Protein AF-A0A1N7PZ79-F1 (afdb_monomer)

Structure (mmCIF, N/CA/C/O backbone):
data_AF-A0A1N7PZ79-F1
#
_entry.id   AF-A0A1N7PZ79-F1
#
loop_
_atom_site.group_PDB
_atom_site.id
_atom_site.type_symbol
_atom_site.label_atom_id
_atom_site.label_alt_id
_atom_site.label_comp_id
_atom_site.label_asym_id
_atom_site.label_entity_id
_atom_site.label_seq_id
_atom_site.pdbx_PDB_ins_code
_atom_site.Cartn_x
_atom_site.Cartn_y
_atom_site.Cartn_z
_atom_site.occupancy
_atom_site.B_iso_or_equiv
_atom_site.auth_seq_id
_atom_site.auth_comp_id
_atom_site.auth_asym_id
_atom_site.auth_atom_id
_atom_site.pdbx_PDB_model_num
ATOM 1 N N . MET A 1 1 ? 10.243 3.389 5.695 1.00 93.44 1 MET A N 1
ATOM 2 C CA . MET A 1 1 ? 11.192 2.346 6.163 1.00 93.44 1 MET A CA 1
ATOM 3 C C . MET A 1 1 ? 10.674 0.952 5.839 1.00 93.44 1 MET A C 1
ATOM 5 O O . MET A 1 1 ? 9.464 0.755 5.851 1.00 93.44 1 MET A O 1
ATOM 9 N N . LYS A 1 2 ? 11.566 -0.010 5.572 1.00 96.00 2 LYS A N 1
ATOM 10 C CA . LYS A 1 2 ? 11.200 -1.420 5.352 1.00 96.00 2 LYS A CA 1
ATOM 11 C C . LYS A 1 2 ? 10.797 -2.101 6.665 1.00 96.00 2 LYS A C 1
ATOM 13 O O . LYS A 1 2 ? 11.428 -1.858 7.691 1.00 96.00 2 LYS A O 1
ATOM 18 N N . VAL A 1 3 ? 9.785 -2.964 6.619 1.00 96.62 3 VAL A N 1
ATOM 19 C CA . VAL A 1 3 ? 9.240 -3.686 7.780 1.00 96.62 3 VAL A CA 1
ATOM 20 C C . VAL A 1 3 ? 8.841 -5.117 7.437 1.00 96.62 3 VAL A C 1
ATOM 22 O O . VAL A 1 3 ? 8.565 -5.437 6.281 1.00 96.62 3 VAL A O 1
ATOM 25 N N . ASP A 1 4 ? 8.787 -5.968 8.461 1.00 95.69 4 ASP A N 1
ATOM 26 C CA . ASP A 1 4 ? 8.168 -7.291 8.374 1.00 95.69 4 ASP A CA 1
ATOM 27 C C . ASP A 1 4 ? 6.705 -7.201 8.828 1.00 95.69 4 ASP A C 1
ATOM 29 O O . ASP A 1 4 ? 6.368 -7.394 9.994 1.00 95.69 4 ASP A O 1
ATOM 33 N N . LEU A 1 5 ? 5.841 -6.790 7.900 1.00 94.75 5 LEU A N 1
ATOM 34 C CA . LEU A 1 5 ? 4.406 -6.615 8.115 1.00 94.75 5 LEU A CA 1
ATOM 35 C C . LEU A 1 5 ? 3.659 -7.079 6.867 1.00 94.75 5 LEU A C 1
ATOM 37 O O . LEU A 1 5 ? 4.122 -6.849 5.754 1.00 94.75 5 LEU A O 1
ATOM 41 N N . ARG A 1 6 ? 2.492 -7.701 7.029 1.00 96.75 6 ARG A N 1
ATOM 42 C CA . ARG A 1 6 ? 1.626 -8.108 5.914 1.00 96.75 6 ARG A CA 1
ATOM 43 C C . ARG A 1 6 ? 0.274 -7.436 6.023 1.00 96.75 6 ARG A C 1
ATOM 45 O O . ARG A 1 6 ? -0.189 -7.171 7.136 1.00 96.75 6 ARG A O 1
ATOM 52 N N . ILE A 1 7 ? -0.369 -7.204 4.884 1.00 95.56 7 ILE A N 1
ATOM 53 C CA . ILE A 1 7 ? -1.730 -6.679 4.876 1.00 95.56 7 ILE A CA 1
ATOM 54 C C . ILE A 1 7 ? -2.658 -7.630 5.661 1.00 95.56 7 ILE A C 1
ATOM 56 O O . ILE A 1 7 ? -2.675 -8.841 5.403 1.00 95.56 7 ILE A O 1
ATOM 60 N N . PRO A 1 8 ? -3.430 -7.137 6.646 1.00 95.12 8 PRO A N 1
ATOM 61 C CA . PRO A 1 8 ? -4.314 -8.006 7.412 1.00 95.12 8 PRO A CA 1
ATOM 62 C C . PRO A 1 8 ? -5.458 -8.556 6.550 1.00 95.12 8 PRO A C 1
ATOM 64 O O . PRO A 1 8 ? -6.081 -7.824 5.787 1.00 95.12 8 PRO A O 1
ATOM 67 N N . LYS A 1 9 ? -5.832 -9.828 6.752 1.00 95.00 9 LYS A N 1
ATOM 68 C CA . LYS A 1 9 ? -6.882 -10.524 5.969 1.00 95.00 9 LYS A CA 1
ATOM 69 C C . LYS A 1 9 ? -8.264 -9.852 5.979 1.00 95.00 9 LYS A C 1
ATOM 71 O O . LYS A 1 9 ? -9.097 -10.182 5.146 1.00 95.00 9 LYS A O 1
ATOM 76 N N . LYS A 1 10 ? -8.527 -8.964 6.945 1.00 94.88 10 LYS A N 1
ATOM 77 C CA . LYS A 1 10 ? -9.789 -8.215 7.066 1.00 94.88 10 LYS A CA 1
ATOM 78 C C . LYS A 1 10 ? -9.915 -7.065 6.061 1.00 94.88 10 LYS A C 1
ATOM 80 O O . LYS A 1 10 ? -11.010 -6.531 5.913 1.00 94.88 10 LYS A O 1
ATOM 85 N N . PHE A 1 11 ? -8.811 -6.641 5.445 1.00 96.44 11 PHE A N 1
ATOM 86 C CA . PHE A 1 11 ? -8.809 -5.520 4.514 1.00 96.44 11 PHE A CA 1
ATOM 87 C C . PHE A 1 11 ? -9.413 -5.927 3.173 1.00 96.44 11 PHE A C 1
ATOM 89 O O . PHE A 1 11 ? -9.165 -7.020 2.667 1.00 96.44 11 PHE A O 1
ATOM 96 N N . VAL A 1 12 ? -10.199 -5.021 2.599 1.00 97.00 12 VAL A N 1
ATOM 97 C CA . VAL A 1 12 ? -10.844 -5.187 1.295 1.00 97.00 12 VAL A CA 1
ATOM 98 C C . VAL A 1 12 ? -10.267 -4.162 0.324 1.00 97.00 12 VAL A C 1
ATOM 100 O O . VAL A 1 12 ? -10.031 -3.017 0.703 1.00 97.00 12 VAL A O 1
ATOM 103 N N . ILE A 1 13 ? -10.053 -4.551 -0.933 1.00 96.69 13 ILE A N 1
ATOM 104 C CA . ILE A 1 13 ? -9.592 -3.617 -1.965 1.00 96.69 13 ILE A CA 1
ATOM 105 C C . ILE A 1 13 ? -10.679 -2.568 -2.219 1.00 96.69 13 ILE A C 1
ATOM 107 O O . ILE A 1 13 ? -11.851 -2.891 -2.425 1.00 96.69 13 ILE A O 1
ATOM 111 N N . TYR A 1 14 ? -10.284 -1.302 -2.195 1.00 96.38 14 TYR A N 1
ATOM 112 C CA . TYR A 1 14 ? -11.150 -0.171 -2.456 1.00 96.38 14 TYR A CA 1
ATOM 113 C C . TYR A 1 14 ? -11.566 -0.163 -3.936 1.00 96.38 14 TYR A C 1
ATOM 115 O O . TYR A 1 14 ? -10.711 -0.129 -4.818 1.00 96.38 14 TYR A O 1
ATOM 123 N N . PRO A 1 15 ? -12.873 -0.173 -4.247 1.00 92.69 15 PRO A N 1
ATOM 124 C CA . PRO A 1 15 ? -13.337 -0.446 -5.606 1.00 92.69 15 PRO A CA 1
ATOM 125 C C . PRO A 1 15 ? -13.240 0.750 -6.560 1.00 92.69 15 PRO A C 1
ATOM 127 O O . PRO A 1 15 ? -13.502 0.584 -7.748 1.00 92.69 15 PRO A O 1
ATOM 130 N N . LYS A 1 16 ? -12.945 1.962 -6.066 1.00 90.38 16 LYS A N 1
ATOM 131 C CA . LYS A 1 16 ? -13.010 3.193 -6.877 1.00 90.38 16 LYS A CA 1
ATOM 132 C C . LYS A 1 16 ? -11.658 3.696 -7.384 1.00 90.38 16 LYS A C 1
ATOM 134 O O . LYS A 1 16 ? -11.624 4.791 -7.932 1.00 90.38 16 LYS A O 1
ATOM 139 N N . GLY A 1 17 ? -10.579 2.932 -7.214 1.00 89.75 17 GLY A N 1
ATOM 140 C CA . GLY A 1 17 ? -9.297 3.258 -7.838 1.00 89.75 17 GLY A CA 1
ATOM 141 C C . GLY A 1 17 ? -8.067 2.898 -7.015 1.00 89.75 17 GLY A C 1
ATOM 142 O O . GLY A 1 17 ? -8.155 2.394 -5.893 1.00 89.75 17 GLY A O 1
ATOM 143 N N . ALA A 1 18 ? -6.919 3.187 -7.620 1.00 94.06 18 ALA A N 1
ATOM 144 C CA . ALA A 1 18 ? -5.598 3.092 -7.023 1.00 94.06 18 ALA A CA 1
ATOM 145 C C . ALA A 1 18 ? -5.270 4.375 -6.248 1.00 94.06 18 ALA A C 1
ATOM 147 O O . ALA A 1 18 ? -5.746 5.453 -6.587 1.00 94.06 18 ALA A O 1
ATOM 148 N N . VAL A 1 19 ? -4.435 4.264 -5.217 1.00 95.62 19 VAL A N 1
ATOM 149 C CA . VAL A 1 19 ? -3.873 5.437 -4.538 1.00 95.62 19 VAL A CA 1
ATOM 150 C C . VAL A 1 19 ? -2.718 6.048 -5.330 1.00 95.62 19 VAL A C 1
ATOM 152 O O . VAL A 1 19 ? -2.392 7.216 -5.146 1.00 95.62 19 VAL A O 1
ATOM 155 N N . PHE A 1 20 ? -2.084 5.256 -6.195 1.00 94.81 20 PHE A N 1
ATOM 156 C CA . PHE A 1 20 ? -1.007 5.706 -7.063 1.00 94.81 20 PHE A CA 1
ATOM 157 C C . PHE A 1 20 ? -0.868 4.788 -8.284 1.00 94.81 20 PHE A C 1
ATOM 159 O O . PHE A 1 20 ? -0.962 3.560 -8.166 1.00 94.81 20 PHE A O 1
ATOM 166 N N . SER A 1 21 ? -0.565 5.379 -9.439 1.00 90.75 21 SER A N 1
ATOM 167 C CA . SER A 1 21 ? -0.135 4.660 -10.637 1.00 90.75 21 SER A CA 1
ATOM 168 C C . SER A 1 21 ? 1.037 5.385 -11.313 1.00 90.75 21 SER A C 1
ATOM 170 O O . SER A 1 21 ? 1.081 6.615 -11.323 1.00 90.75 21 SER A O 1
ATOM 172 N N . ASN A 1 22 ? 1.963 4.651 -11.943 1.00 84.38 22 ASN A N 1
ATOM 173 C CA . ASN A 1 22 ? 3.032 5.265 -12.758 1.00 84.38 22 ASN A CA 1
ATOM 174 C C . ASN A 1 22 ? 2.513 5.999 -14.014 1.00 84.38 22 ASN A C 1
ATOM 176 O O . ASN A 1 22 ? 3.297 6.647 -14.709 1.00 84.38 22 ASN A O 1
ATOM 180 N N . PHE A 1 23 ? 1.223 5.880 -14.347 1.00 80.06 23 PHE A N 1
ATOM 181 C CA . PHE A 1 23 ? 0.617 6.655 -15.431 1.00 80.06 23 PH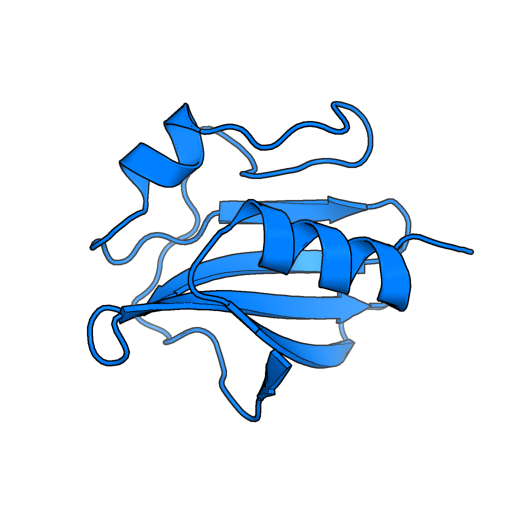E A CA 1
ATOM 182 C C . PHE A 1 23 ? 0.275 8.071 -14.968 1.00 80.06 23 PHE A C 1
ATOM 184 O O . PHE A 1 23 ? 0.575 9.028 -15.678 1.00 80.06 23 PHE A O 1
ATOM 191 N N . ASP A 1 24 ? -0.299 8.191 -13.771 1.00 80.50 24 ASP A N 1
ATOM 192 C CA . ASP A 1 24 ? -0.705 9.474 -13.194 1.00 80.50 24 ASP A CA 1
ATOM 193 C C . ASP A 1 24 ? 0.480 10.194 -12.532 1.00 80.50 24 ASP A C 1
ATOM 195 O O . ASP A 1 24 ? 0.551 11.419 -12.551 1.00 80.50 24 ASP A O 1
ATOM 199 N N . ASN A 1 25 ? 1.445 9.434 -11.991 1.00 84.38 25 ASN A N 1
ATOM 200 C CA . ASN A 1 25 ? 2.625 9.925 -11.264 1.00 84.38 25 ASN A CA 1
ATOM 201 C C . ASN A 1 25 ? 2.304 10.883 -10.103 1.00 84.38 25 ASN A C 1
ATOM 203 O O . ASN A 1 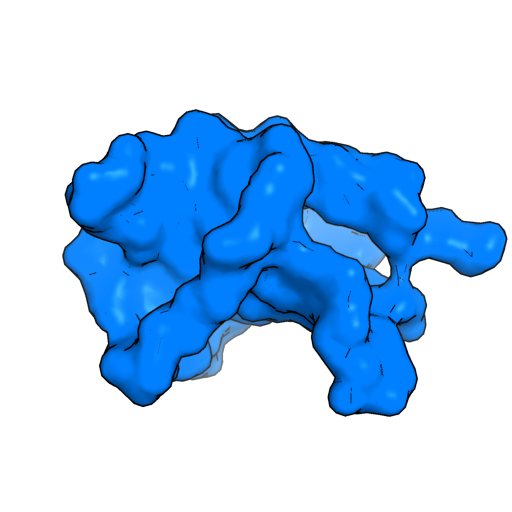25 ? 3.161 11.649 -9.663 1.00 84.38 25 ASN A O 1
ATOM 207 N N . GLU A 1 26 ? 1.091 10.796 -9.563 1.00 89.88 26 GLU A N 1
ATOM 208 C CA . GLU A 1 26 ? 0.618 11.579 -8.428 1.00 89.88 26 GLU A CA 1
ATOM 209 C C . GLU A 1 26 ? -0.170 10.681 -7.467 1.00 89.88 26 GLU A C 1
ATOM 211 O O . GLU A 1 26 ? -0.764 9.674 -7.864 1.00 89.88 26 GLU A O 1
ATOM 216 N N . VAL A 1 27 ? -0.139 11.024 -6.180 1.00 94.25 27 VAL A N 1
ATOM 217 C CA . VAL A 1 27 ? -0.928 10.346 -5.148 1.00 94.25 27 VAL A CA 1
ATOM 218 C C . VAL A 1 27 ? -2.375 10.834 -5.213 1.00 94.25 27 VAL A C 1
ATOM 220 O O . VAL A 1 27 ? -2.644 12.024 -5.058 1.00 94.25 27 VAL A O 1
ATOM 223 N N . ASP A 1 28 ? -3.329 9.913 -5.352 1.00 96.00 28 ASP A N 1
ATOM 224 C CA . ASP A 1 28 ? -4.750 10.241 -5.236 1.00 96.00 28 ASP A CA 1
ATOM 225 C C . ASP A 1 28 ? -5.142 10.387 -3.756 1.00 96.00 28 ASP A C 1
ATOM 227 O O . ASP A 1 28 ? -5.482 9.428 -3.048 1.00 96.00 28 ASP A O 1
ATOM 231 N N . HIS A 1 29 ? -5.120 11.633 -3.283 1.00 95.69 29 HIS A N 1
ATOM 232 C CA . HIS A 1 29 ? -5.513 11.978 -1.920 1.00 95.69 29 HIS A CA 1
ATOM 233 C C . HIS A 1 29 ? -6.992 11.711 -1.613 1.00 95.69 29 HIS A C 1
ATOM 235 O O . HIS A 1 29 ? -7.332 11.515 -0.444 1.00 95.69 29 HIS A O 1
ATOM 241 N N . ASN A 1 30 ? -7.876 11.649 -2.616 1.00 96.12 30 ASN A N 1
ATOM 242 C CA . ASN A 1 30 ? -9.265 11.261 -2.379 1.00 96.12 30 ASN A CA 1
ATOM 243 C C . ASN A 1 30 ? -9.331 9.782 -2.003 1.00 96.12 30 ASN A C 1
ATOM 245 O O . ASN A 1 30 ? -9.981 9.432 -1.018 1.00 96.12 30 ASN A O 1
ATOM 249 N N . VAL A 1 31 ? -8.640 8.912 -2.744 1.00 96.75 31 VAL A N 1
ATOM 250 C CA . VAL A 1 31 ? -8.553 7.482 -2.411 1.00 96.75 31 VAL A CA 1
ATOM 251 C C . VAL A 1 31 ? -7.915 7.295 -1.037 1.00 96.75 31 VAL A C 1
ATOM 253 O O . VAL A 1 31 ? -8.491 6.594 -0.203 1.00 96.75 31 VAL A O 1
ATOM 256 N N . ALA A 1 32 ? -6.798 7.977 -0.761 1.00 97.06 32 ALA A N 1
ATOM 257 C CA . ALA A 1 32 ? -6.135 7.935 0.543 1.00 97.06 32 ALA A CA 1
ATOM 258 C C . ALA A 1 32 ? -7.094 8.311 1.687 1.00 97.06 32 ALA A C 1
ATOM 260 O O . ALA A 1 32 ? -7.249 7.550 2.643 1.00 97.06 32 ALA A O 1
ATOM 261 N N . PHE A 1 33 ? -7.818 9.427 1.553 1.00 96.75 33 PHE A N 1
ATOM 262 C CA . PHE A 1 33 ? -8.827 9.858 2.522 1.00 96.75 33 PHE A CA 1
ATOM 263 C C . PHE A 1 33 ? -9.925 8.806 2.734 1.00 96.75 33 PHE A C 1
ATOM 265 O O . PHE A 1 33 ? -10.379 8.575 3.857 1.00 96.75 33 PHE A O 1
ATOM 272 N N . TRP A 1 34 ? -10.366 8.136 1.666 1.00 96.81 34 TRP A N 1
ATOM 273 C CA . TRP A 1 34 ? -11.420 7.131 1.767 1.00 96.81 34 TRP A CA 1
ATOM 274 C C . TRP A 1 34 ? -10.983 5.859 2.484 1.00 96.81 34 TRP A C 1
ATOM 276 O O . TRP A 1 34 ? -11.840 5.259 3.142 1.00 96.81 34 TRP A O 1
ATOM 286 N N . ILE A 1 35 ? -9.712 5.466 2.382 1.00 97.25 35 ILE A N 1
ATOM 287 C CA . ILE A 1 35 ? -9.197 4.233 2.992 1.00 97.25 35 ILE A CA 1
ATOM 288 C C . ILE A 1 35 ? -8.587 4.440 4.384 1.00 97.25 35 ILE A C 1
ATOM 290 O O . ILE A 1 35 ? -8.536 3.485 5.158 1.00 97.25 35 ILE A O 1
ATOM 294 N N . GLN A 1 36 ? -8.151 5.657 4.728 1.00 97.62 36 GLN A N 1
ATOM 295 C CA . GLN A 1 36 ? -7.521 5.936 6.019 1.00 97.62 36 GLN A CA 1
ATOM 296 C C . GLN A 1 36 ? -8.461 5.601 7.188 1.00 97.62 36 GLN A C 1
ATOM 298 O O . GLN A 1 36 ? -9.634 5.982 7.191 1.00 97.62 36 GLN A O 1
ATOM 303 N N . GLY A 1 37 ? -7.940 4.876 8.180 1.00 96.00 37 GLY A N 1
ATOM 304 C CA . GLY A 1 37 ? -8.689 4.468 9.373 1.00 96.00 37 GLY A CA 1
ATOM 305 C C . GLY A 1 37 ? -9.809 3.455 9.136 1.00 96.00 37 GLY A C 1
ATOM 306 O O . GLY A 1 37 ? -10.729 3.332 9.947 1.00 96.00 37 GLY A O 1
ATOM 307 N N . LYS A 1 38 ? -9.801 2.768 7.990 1.00 96.12 38 LYS A N 1
ATOM 308 C CA . LYS A 1 38 ? -10.818 1.779 7.621 1.00 96.12 38 LYS A CA 1
ATOM 309 C C . LYS A 1 38 ? -10.154 0.479 7.199 1.00 96.12 38 LYS A C 1
ATOM 311 O O . LYS A 1 38 ? -8.991 0.445 6.819 1.00 96.12 38 LYS A O 1
ATOM 316 N N . ASN A 1 39 ? -10.937 -0.598 7.168 1.00 96.62 39 ASN A N 1
ATOM 317 C CA . ASN A 1 39 ? -10.495 -1.896 6.645 1.00 96.62 39 ASN A CA 1
ATOM 318 C C . ASN A 1 39 ? -10.481 -1.917 5.101 1.00 96.62 39 ASN A C 1
ATOM 320 O O . ASN A 1 39 ?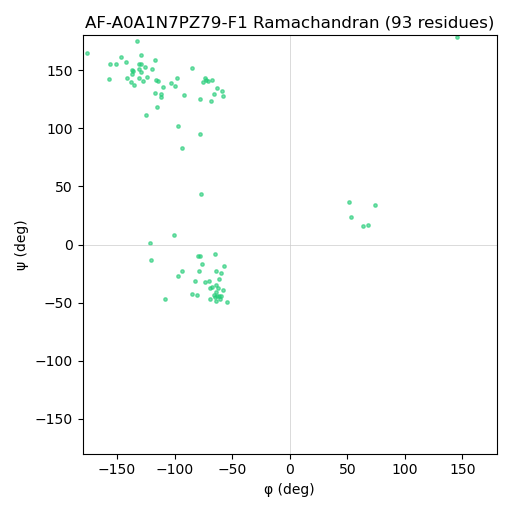 -10.947 -2.877 4.486 1.00 96.62 39 ASN A O 1
ATOM 324 N N . TYR A 1 40 ? -9.987 -0.847 4.477 1.00 97.88 40 TYR A N 1
ATOM 325 C CA . TYR A 1 40 ? -9.796 -0.750 3.037 1.00 97.88 40 TYR A CA 1
ATOM 326 C C . TYR A 1 40 ? -8.316 -0.608 2.706 1.00 97.88 40 TYR A C 1
ATOM 328 O O . TYR A 1 40 ? -7.574 0.083 3.402 1.00 97.88 40 TYR A O 1
ATOM 336 N N . CYS A 1 41 ? -7.897 -1.255 1.628 1.00 97.75 41 CYS A N 1
ATOM 337 C CA . CYS A 1 41 ? -6.616 -1.008 0.986 1.00 97.75 41 CYS A CA 1
ATOM 338 C C . CYS A 1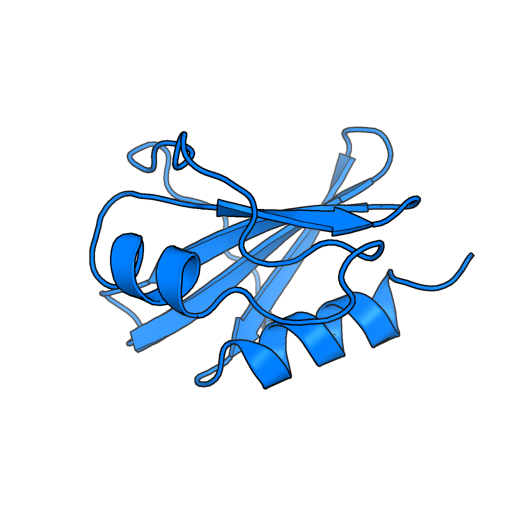 41 ? -6.837 -0.494 -0.434 1.00 97.75 41 CYS A C 1
ATOM 340 O O . CYS A 1 41 ? -7.898 -0.706 -1.014 1.00 97.75 41 CYS A O 1
ATOM 342 N N . ALA A 1 42 ? -5.848 0.176 -1.004 1.00 97.88 42 ALA A N 1
ATOM 343 C CA . ALA A 1 42 ? -5.878 0.615 -2.392 1.00 97.88 42 ALA A CA 1
ATOM 344 C C . ALA A 1 42 ? -4.602 0.193 -3.107 1.00 97.88 42 ALA A C 1
ATOM 346 O O . ALA A 1 42 ? -3.560 -0.021 -2.488 1.00 97.88 42 ALA A O 1
ATOM 347 N N . GLU A 1 43 ? -4.690 0.063 -4.421 1.00 96.44 43 GLU A N 1
ATOM 348 C CA . GLU A 1 43 ? -3.547 -0.336 -5.228 1.00 96.44 43 GLU A CA 1
ATOM 349 C C . GLU A 1 43 ? -2.527 0.804 -5.352 1.00 96.44 43 GLU A C 1
ATOM 351 O O . GLU A 1 43 ? -2.891 1.971 -5.475 1.00 96.44 43 GLU A O 1
ATOM 356 N N . CYS A 1 44 ? -1.245 0.458 -5.346 1.00 95.06 44 CYS A N 1
ATOM 357 C CA . CYS A 1 44 ? -0.134 1.297 -5.782 1.00 95.06 44 CYS A CA 1
ATOM 358 C C . CYS A 1 44 ? 0.610 0.495 -6.844 1.00 95.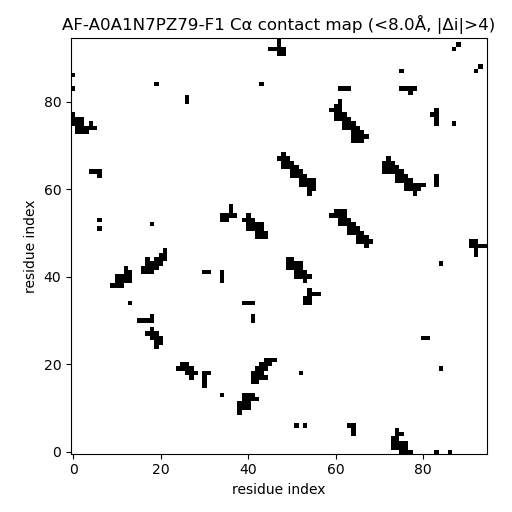06 44 CYS A C 1
ATOM 360 O O . CYS A 1 44 ? 1.161 -0.558 -6.529 1.00 95.06 44 CYS A O 1
ATOM 362 N N . THR A 1 45 ? 0.562 0.915 -8.107 1.00 91.44 45 THR A N 1
ATOM 363 C CA . THR A 1 45 ? 1.025 0.061 -9.212 1.00 91.44 45 THR A CA 1
ATOM 3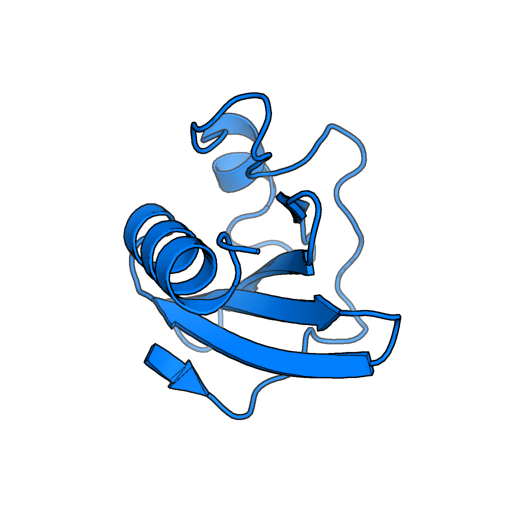64 C C . THR A 1 45 ? 1.970 0.769 -10.165 1.00 91.44 45 THR A C 1
ATOM 366 O O . THR A 1 45 ? 1.810 1.942 -10.500 1.00 91.44 45 THR A O 1
ATOM 369 N N . ALA A 1 46 ? 2.945 0.001 -10.636 1.00 88.31 46 ALA A N 1
ATOM 370 C CA . ALA A 1 46 ? 3.871 0.370 -11.692 1.00 88.31 46 ALA A CA 1
ATOM 371 C C . ALA A 1 46 ? 3.964 -0.770 -12.712 1.00 88.31 46 ALA A C 1
ATOM 373 O O . ALA A 1 46 ? 3.415 -1.853 -12.514 1.00 88.31 46 ALA A O 1
ATOM 374 N N . SER A 1 47 ? 4.704 -0.556 -13.799 1.00 84.88 47 SER A N 1
ATOM 375 C CA . SER A 1 47 ? 4.941 -1.591 -14.814 1.00 84.88 47 SER A CA 1
ATOM 376 C C . SER A 1 47 ? 5.639 -2.843 -14.265 1.00 84.88 47 SER A C 1
ATOM 378 O O . SER A 1 47 ? 5.493 -3.922 -14.833 1.00 84.88 47 SER A O 1
ATOM 380 N N . ASN A 1 48 ? 6.390 -2.716 -13.172 1.00 90.19 48 ASN A N 1
ATOM 381 C CA . ASN A 1 48 ? 7.278 -3.747 -12.640 1.00 90.19 48 ASN A CA 1
ATOM 382 C C . ASN A 1 48 ? 6.960 -4.171 -11.198 1.00 90.19 48 ASN A C 1
ATOM 384 O O . ASN A 1 48 ? 7.655 -5.033 -10.658 1.00 90.19 48 ASN A O 1
ATOM 388 N N . PHE A 1 49 ? 5.925 -3.611 -10.569 1.00 93.88 49 PHE A N 1
ATOM 389 C CA . PHE A 1 49 ? 5.447 -4.071 -9.269 1.00 93.88 49 PHE A CA 1
ATOM 390 C C . PHE A 1 49 ? 3.947 -3.827 -9.086 1.00 93.88 49 PHE A C 1
ATOM 392 O O . PHE A 1 49 ? 3.354 -2.914 -9.663 1.00 93.88 49 PHE A O 1
ATOM 399 N N . HIS A 1 50 ? 3.345 -4.635 -8.215 1.00 95.38 50 HIS A N 1
ATOM 400 C CA . HIS A 1 50 ? 2.005 -4.423 -7.679 1.00 95.38 50 HIS A CA 1
ATOM 401 C C . HIS A 1 50 ? 2.092 -4.219 -6.170 1.00 95.38 50 HIS A C 1
ATOM 403 O O . HIS A 1 50 ? 2.761 -4.982 -5.471 1.00 95.38 50 HIS A O 1
ATOM 409 N N . GLY A 1 51 ? 1.456 -3.163 -5.682 1.00 96.50 51 GLY A N 1
ATOM 410 C CA . GLY A 1 51 ? 1.447 -2.778 -4.283 1.00 96.50 51 GLY A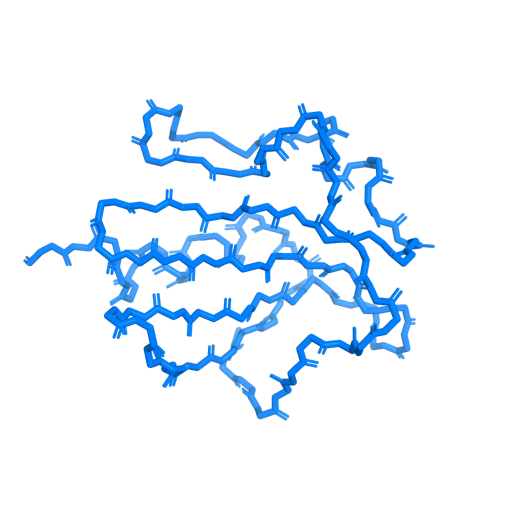 CA 1
ATOM 411 C C . GLY A 1 51 ? 0.030 -2.662 -3.741 1.00 96.50 51 GLY A C 1
ATOM 412 O O . GLY A 1 51 ? -0.872 -2.190 -4.430 1.00 96.50 51 GLY A O 1
ATOM 413 N N . LEU A 1 52 ? -0.159 -3.043 -2.480 1.00 97.62 52 LEU A N 1
ATOM 414 C CA . LEU A 1 52 ? -1.383 -2.765 -1.729 1.00 97.62 52 LEU A CA 1
ATOM 415 C C . LEU A 1 52 ? -1.054 -1.842 -0.567 1.00 97.62 52 LEU A C 1
ATOM 417 O O . LEU A 1 52 ? -0.281 -2.219 0.309 1.00 97.62 52 LEU A O 1
ATOM 421 N N . VAL A 1 53 ? -1.645 -0.651 -0.567 1.00 98.00 53 VAL A N 1
ATOM 422 C CA . VAL A 1 53 ? -1.475 0.386 0.452 1.00 98.00 53 VAL A CA 1
ATOM 423 C C . VAL A 1 53 ? -2.647 0.355 1.421 1.00 98.00 53 VAL A C 1
ATOM 425 O O . VAL A 1 53 ? -3.800 0.263 1.001 1.00 98.00 53 VAL A O 1
ATOM 428 N N . TRP A 1 54 ? -2.375 0.470 2.716 1.00 98.25 54 TRP A N 1
ATOM 429 C CA . TRP A 1 54 ? -3.397 0.616 3.748 1.00 98.25 54 TRP A CA 1
ATOM 430 C C . TRP A 1 54 ? -2.910 1.498 4.896 1.00 98.25 54 TRP A C 1
ATOM 432 O O . TRP A 1 54 ? -1.711 1.700 5.081 1.00 98.25 54 TRP A O 1
ATOM 442 N N . TRP A 1 55 ? -3.849 2.012 5.686 1.00 98.06 55 TRP A N 1
ATOM 443 C CA . TRP A 1 55 ? -3.537 2.677 6.947 1.00 98.06 55 TRP A CA 1
ATOM 444 C C . TRP A 1 55 ? -3.579 1.667 8.094 1.00 98.06 55 TRP A C 1
ATOM 446 O O . TRP A 1 55 ? -4.554 0.926 8.238 1.00 98.06 55 TRP A O 1
ATOM 456 N N . ASN A 1 56 ? -2.524 1.617 8.904 1.00 97.12 56 ASN A N 1
ATOM 457 C CA . ASN A 1 56 ? -2.477 0.778 10.094 1.00 97.12 56 AS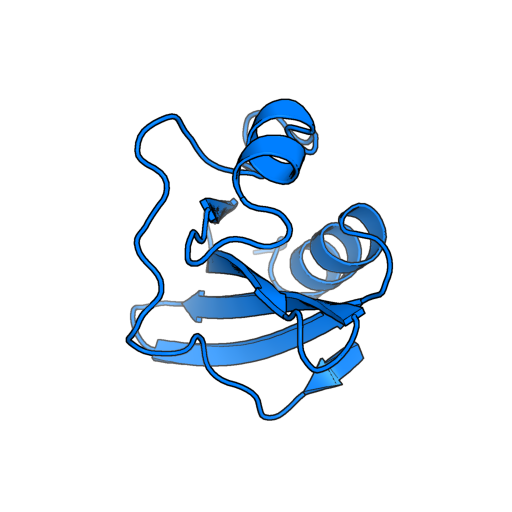N A CA 1
ATOM 458 C C . ASN A 1 56 ? -2.837 1.605 11.335 1.00 97.12 56 ASN A C 1
ATOM 460 O O . ASN A 1 56 ? -1.993 2.326 11.861 1.00 97.12 56 ASN A O 1
ATOM 464 N N . ASP A 1 57 ? -4.074 1.461 11.816 1.00 94.69 57 ASP A N 1
ATOM 465 C CA . ASP A 1 57 ? -4.589 2.186 12.988 1.00 94.69 57 ASP A CA 1
ATOM 466 C C . ASP A 1 57 ? -3.839 1.896 14.290 1.00 94.69 57 ASP A C 1
ATOM 468 O O . ASP A 1 57 ? -3.764 2.759 15.158 1.00 94.69 57 ASP A O 1
ATOM 472 N N . GLU A 1 58 ? -3.280 0.694 14.439 1.00 93.75 58 GLU A N 1
ATOM 473 C CA . GLU A 1 58 ? -2.568 0.304 15.660 1.00 93.75 58 GLU A CA 1
ATOM 474 C C . GLU A 1 58 ? -1.201 0.985 15.754 1.00 93.75 58 GLU A C 1
ATOM 476 O O . GLU A 1 58 ? -0.733 1.291 16.848 1.00 93.75 58 GLU A O 1
ATOM 481 N N . LEU A 1 59 ? -0.567 1.226 14.603 1.00 94.62 59 LEU A N 1
ATOM 482 C CA . LEU A 1 59 ? 0.752 1.849 14.529 1.00 94.62 59 LEU A CA 1
ATOM 483 C C . LEU A 1 59 ? 0.675 3.355 14.252 1.00 94.62 59 LEU A C 1
ATOM 485 O O . LEU A 1 59 ? 1.585 4.078 14.639 1.00 94.62 59 LEU A O 1
ATOM 489 N N . GLY A 1 60 ? -0.380 3.832 13.589 1.00 96.06 60 GLY A N 1
ATOM 490 C CA . GLY A 1 60 ? -0.482 5.216 13.122 1.00 96.06 60 GLY A CA 1
ATOM 491 C C . GLY A 1 60 ? 0.395 5.512 11.899 1.00 96.06 60 GLY A C 1
ATOM 492 O O . GLY A 1 60 ? 0.918 6.616 11.783 1.00 96.06 60 GLY A O 1
ATOM 493 N N . TYR A 1 61 ? 0.574 4.533 11.004 1.00 97.94 61 TYR A N 1
ATOM 494 C CA . TYR A 1 61 ? 1.410 4.652 9.802 1.00 97.94 61 TYR A CA 1
ATOM 495 C C . TYR A 1 61 ? 0.670 4.181 8.547 1.00 97.94 61 TYR A C 1
ATOM 497 O O . TYR A 1 61 ? -0.146 3.252 8.591 1.00 97.94 61 TYR A O 1
ATOM 505 N N . TRP A 1 62 ? 1.029 4.758 7.400 1.00 98.25 62 TRP A N 1
ATOM 506 C CA . TRP A 1 62 ? 0.754 4.151 6.103 1.00 98.25 62 TRP A CA 1
ATOM 507 C C . TRP A 1 62 ? 1.647 2.936 5.916 1.00 98.25 62 TRP A C 1
ATOM 509 O O . TRP A 1 62 ? 2.823 2.955 6.279 1.00 98.25 62 TRP A O 1
ATOM 519 N N . CYS A 1 63 ? 1.096 1.882 5.336 1.00 98.31 63 CYS A N 1
ATOM 520 C CA . CYS A 1 63 ? 1.800 0.652 5.031 1.00 98.31 63 CYS A CA 1
ATOM 521 C C . CYS A 1 63 ? 1.560 0.268 3.576 1.00 98.31 63 CYS A C 1
ATOM 523 O O . CYS A 1 63 ? 0.497 0.541 3.022 1.00 98.31 63 CYS A O 1
ATOM 525 N N . VAL A 1 64 ? 2.545 -0.379 2.964 1.00 97.94 64 VAL A N 1
ATOM 526 C CA . VAL A 1 64 ? 2.425 -0.961 1.627 1.00 97.94 64 VAL A CA 1
ATOM 527 C C . VAL A 1 64 ? 3.090 -2.321 1.597 1.00 97.94 64 VAL A C 1
ATOM 529 O O . VAL A 1 64 ? 4.158 -2.508 2.177 1.00 97.94 64 VAL A O 1
ATOM 532 N N . GLU A 1 65 ? 2.460 -3.258 0.906 1.00 97.62 65 GLU A N 1
ATOM 533 C CA . GLU A 1 65 ? 2.990 -4.586 0.628 1.00 97.62 65 GLU A CA 1
ATOM 534 C C . GLU A 1 65 ? 3.268 -4.697 -0.869 1.00 97.62 65 GLU A C 1
ATOM 536 O O . GLU A 1 65 ? 2.369 -4.431 -1.664 1.00 97.62 65 GLU A O 1
ATOM 541 N N . ILE A 1 66 ? 4.491 -5.085 -1.243 1.00 97.25 66 ILE A N 1
ATOM 542 C CA . ILE A 1 66 ? 4.970 -5.103 -2.630 1.00 97.25 66 ILE A CA 1
ATOM 543 C C . ILE A 1 66 ? 5.148 -6.530 -3.146 1.00 97.25 66 ILE A C 1
ATOM 545 O O . ILE A 1 66 ? 5.762 -7.396 -2.508 1.00 97.25 66 ILE A O 1
ATOM 549 N N . TRP A 1 67 ? 4.667 -6.733 -4.368 1.00 96.25 67 TRP A N 1
ATOM 550 C CA . TRP A 1 67 ? 4.738 -7.969 -5.125 1.00 96.25 67 TRP A CA 1
ATOM 551 C C . TRP A 1 67 ? 5.339 -7.720 -6.508 1.00 96.25 67 TRP A C 1
ATOM 553 O O . TRP A 1 67 ? 5.011 -6.746 -7.181 1.00 96.25 67 TRP A O 1
ATOM 563 N N . GLN A 1 68 ? 6.178 -8.647 -6.967 1.00 94.62 68 GLN A N 1
ATOM 564 C CA . GLN A 1 68 ? 6.635 -8.717 -8.359 1.00 94.62 68 GLN A CA 1
ATOM 565 C C . GLN A 1 68 ? 6.559 -10.172 -8.811 1.00 94.62 68 GLN A C 1
ATOM 567 O O . GLN A 1 68 ? 6.893 -11.068 -8.033 1.00 94.62 68 GLN A O 1
ATOM 572 N N . ASP A 1 69 ? 6.078 -10.420 -10.029 1.00 92.00 69 ASP A N 1
ATOM 573 C CA . ASP A 1 69 ? 5.888 -11.772 -10.577 1.00 92.00 69 ASP A CA 1
ATOM 574 C C . ASP A 1 69 ? 5.085 -12.706 -9.655 1.00 92.00 69 ASP A C 1
ATOM 576 O O . ASP A 1 69 ? 5.353 -13.902 -9.554 1.00 92.00 69 ASP A O 1
ATOM 580 N N . ARG A 1 70 ? 4.082 -12.153 -8.954 1.00 90.69 70 ARG A N 1
ATOM 581 C CA . ARG A 1 70 ? 3.252 -12.854 -7.949 1.00 90.69 70 ARG A CA 1
ATOM 582 C C . ARG A 1 70 ? 4.030 -13.354 -6.724 1.00 90.69 70 ARG A C 1
ATOM 584 O O . ARG A 1 70 ? 3.514 -14.162 -5.955 1.00 90.69 70 ARG A O 1
ATOM 591 N N . VAL A 1 71 ? 5.243 -12.851 -6.507 1.00 95.25 71 VAL A N 1
ATOM 592 C CA . VAL A 1 71 ? 6.083 -13.162 -5.349 1.00 95.25 71 VAL A CA 1
ATOM 593 C C . VAL A 1 71 ? 6.211 -11.932 -4.460 1.00 95.25 71 VAL A C 1
ATOM 595 O O . VAL A 1 71 ? 6.544 -10.843 -4.928 1.00 95.25 71 VAL A O 1
ATOM 598 N N . TYR A 1 72 ? 5.958 -12.118 -3.165 1.00 96.12 72 TYR A N 1
ATOM 599 C CA . TYR A 1 72 ? 6.135 -11.070 -2.166 1.00 96.12 72 TYR A CA 1
ATOM 600 C C . TYR A 1 72 ? 7.606 -10.673 -2.099 1.00 96.12 72 TYR A C 1
ATOM 602 O O . TYR A 1 72 ? 8.483 -11.538 -2.040 1.00 96.12 72 TYR A O 1
ATOM 610 N N . LYS A 1 73 ? 7.874 -9.369 -2.078 1.00 96.31 73 LYS A N 1
ATOM 611 C CA . LYS A 1 73 ? 9.236 -8.841 -1.976 1.00 96.31 73 LYS A CA 1
ATOM 612 C C . LYS A 1 73 ? 9.507 -8.224 -0.615 1.00 96.31 73 LYS A C 1
ATOM 614 O O . LYS A 1 73 ? 10.557 -8.478 -0.021 1.00 96.31 73 LYS A O 1
ATOM 619 N N . SER A 1 74 ? 8.593 -7.393 -0.139 1.00 97.06 74 SER A N 1
ATOM 620 C CA . SER A 1 74 ? 8.820 -6.545 1.029 1.00 97.06 74 SER A CA 1
ATOM 621 C C . SER A 1 74 ? 7.562 -5.767 1.389 1.00 97.06 74 SER A C 1
ATOM 623 O O . SER A 1 74 ? 6.649 -5.617 0.574 1.00 97.06 74 SER A O 1
ATOM 625 N N . SER A 1 75 ? 7.572 -5.221 2.600 1.00 98.00 75 SER A N 1
ATOM 626 C CA . SER A 1 75 ? 6.624 -4.207 3.028 1.00 98.00 75 SER A CA 1
ATOM 627 C C . SER A 1 75 ? 7.356 -2.987 3.561 1.00 98.00 75 SER A C 1
ATOM 629 O O . SER A 1 75 ? 8.481 -3.083 4.063 1.00 98.00 75 SER A O 1
ATOM 631 N N . TYR A 1 76 ? 6.705 -1.836 3.459 1.00 98.00 76 TYR A N 1
ATOM 632 C CA . TYR A 1 76 ? 7.217 -0.563 3.951 1.00 98.00 76 TYR A CA 1
ATOM 633 C C . TYR A 1 76 ? 6.156 0.141 4.778 1.00 98.00 76 TYR A C 1
ATOM 635 O O . TYR A 1 76 ? 4.962 -0.084 4.586 1.00 98.00 76 TYR A O 1
ATOM 643 N N . MET A 1 77 ? 6.607 1.013 5.674 1.00 97.88 77 MET A N 1
ATOM 644 C CA . MET A 1 77 ? 5.748 1.950 6.384 1.00 97.88 77 MET A CA 1
ATOM 645 C C . MET A 1 77 ? 6.350 3.355 6.442 1.00 97.88 77 MET A C 1
ATOM 647 O O . MET A 1 77 ? 7.579 3.504 6.469 1.00 97.88 77 MET A O 1
ATOM 651 N N . ALA A 1 78 ? 5.490 4.369 6.466 1.00 98.00 78 ALA A N 1
ATOM 652 C CA . ALA A 1 78 ? 5.852 5.774 6.637 1.00 98.00 78 ALA A CA 1
ATOM 653 C C . ALA A 1 78 ? 4.669 6.577 7.206 1.00 98.00 78 ALA A C 1
ATOM 655 O O . ALA A 1 78 ? 3.516 6.165 7.085 1.00 98.00 78 ALA A O 1
ATOM 656 N N . GLU A 1 79 ? 4.952 7.701 7.869 1.00 96.94 79 GLU A N 1
ATOM 657 C CA . GLU A 1 79 ? 3.909 8.578 8.436 1.00 96.94 79 GLU A CA 1
ATOM 658 C C . GLU A 1 79 ? 3.125 9.275 7.329 1.00 96.94 79 GLU A C 1
ATOM 660 O O . GLU A 1 79 ? 1.908 9.437 7.410 1.00 96.94 79 GLU A O 1
ATOM 665 N N . ARG A 1 80 ? 3.840 9.657 6.268 1.00 97.06 80 ARG A N 1
ATOM 666 C CA . ARG A 1 80 ? 3.290 10.294 5.081 1.00 97.06 80 ARG A CA 1
ATOM 667 C C . ARG A 1 80 ? 3.205 9.289 3.950 1.00 97.06 80 ARG A C 1
ATOM 669 O O . ARG A 1 80 ? 4.114 8.488 3.733 1.00 97.06 80 ARG A O 1
ATOM 676 N N . LEU A 1 81 ? 2.102 9.351 3.221 1.00 96.69 81 LEU A N 1
ATOM 677 C CA . LEU A 1 81 ? 1.860 8.471 2.090 1.00 96.69 81 LEU A CA 1
ATOM 678 C C . LEU A 1 81 ? 2.831 8.769 0.943 1.00 96.69 81 LEU A C 1
ATOM 680 O O . LEU A 1 81 ? 3.315 7.854 0.294 1.00 96.69 81 LEU A O 1
ATOM 684 N N . GLU A 1 82 ? 3.172 10.032 0.728 1.00 95.69 82 GLU A N 1
ATOM 685 C CA . GLU A 1 82 ? 4.093 10.474 -0.316 1.00 95.69 82 GLU A CA 1
ATOM 686 C C . GLU A 1 82 ? 5.495 9.902 -0.101 1.00 95.69 82 GLU A C 1
ATOM 688 O O . GLU A 1 82 ? 6.076 9.357 -1.036 1.00 95.69 82 GLU A O 1
ATOM 693 N N . ASP A 1 83 ? 5.989 9.928 1.140 1.00 96.50 83 ASP A N 1
ATOM 694 C CA . ASP A 1 83 ? 7.278 9.329 1.499 1.00 96.50 83 ASP A CA 1
ATOM 695 C C . ASP A 1 83 ? 7.256 7.809 1.261 1.00 96.50 83 ASP A C 1
ATOM 697 O O . ASP A 1 83 ? 8.237 7.223 0.799 1.00 96.50 83 ASP A O 1
ATOM 701 N N . LEU A 1 84 ? 6.116 7.160 1.536 1.00 96.69 84 LEU A N 1
ATOM 702 C CA . LEU A 1 84 ? 5.925 5.733 1.280 1.00 96.69 84 LEU A CA 1
ATOM 703 C C . LEU A 1 84 ? 5.996 5.411 -0.216 1.00 96.69 84 LEU A C 1
ATOM 705 O O . LEU A 1 84 ? 6.691 4.476 -0.613 1.00 96.69 84 LEU A O 1
ATOM 709 N N . ILE A 1 85 ? 5.278 6.177 -1.042 1.00 95.06 85 ILE A N 1
ATOM 710 C CA . ILE A 1 85 ? 5.264 5.993 -2.494 1.00 95.06 85 ILE A CA 1
ATOM 711 C C . ILE A 1 85 ? 6.641 6.301 -3.082 1.00 95.06 85 ILE A C 1
ATOM 713 O O . ILE A 1 85 ? 7.129 5.521 -3.897 1.00 95.06 85 ILE A O 1
ATOM 717 N N . GLN A 1 86 ? 7.301 7.374 -2.643 1.00 93.56 86 GLN A N 1
ATOM 718 C CA . GLN A 1 86 ? 8.638 7.738 -3.105 1.00 93.56 86 GLN A CA 1
ATOM 719 C C . GLN A 1 86 ? 9.659 6.631 -2.815 1.00 93.56 86 GLN A C 1
ATOM 721 O O . GLN A 1 86 ? 10.431 6.273 -3.701 1.00 93.56 86 GLN A O 1
ATOM 726 N N . GLU A 1 87 ? 9.639 6.049 -1.614 1.00 94.38 87 GLU A N 1
ATOM 727 C CA . GLU A 1 87 ? 10.518 4.935 -1.235 1.00 94.38 87 GLU A CA 1
ATOM 728 C C . GLU A 1 87 ? 10.285 3.695 -2.118 1.00 94.38 87 GLU A C 1
ATOM 730 O O . GLU A 1 87 ? 11.233 3.069 -2.604 1.00 94.38 87 GLU A O 1
ATOM 735 N N . VAL A 1 88 ? 9.017 3.345 -2.363 1.00 94.06 88 VAL A N 1
ATOM 736 C CA . VAL A 1 88 ? 8.654 2.212 -3.227 1.00 94.06 88 VAL A CA 1
ATOM 737 C C . VAL A 1 88 ? 9.079 2.466 -4.668 1.00 94.06 88 VAL A C 1
ATOM 739 O O . VAL A 1 88 ? 9.671 1.582 -5.279 1.00 94.06 88 VAL A O 1
ATOM 742 N N . GLN A 1 89 ? 8.833 3.659 -5.206 1.00 91.94 89 GLN A N 1
ATOM 743 C CA . GLN A 1 89 ? 9.248 4.032 -6.559 1.00 91.94 89 GLN A CA 1
ATOM 744 C C . GLN A 1 89 ? 10.771 4.050 -6.698 1.00 91.94 89 GLN A C 1
ATOM 746 O O . GLN A 1 89 ? 11.301 3.544 -7.681 1.00 91.94 89 GLN A O 1
ATOM 751 N N . ALA A 1 90 ? 11.495 4.555 -5.700 1.00 92.00 90 ALA A N 1
ATOM 752 C CA . ALA A 1 90 ? 12.954 4.545 -5.713 1.00 92.00 90 ALA A CA 1
ATOM 753 C C . ALA A 1 90 ? 13.527 3.118 -5.703 1.00 92.00 90 ALA A C 1
ATOM 755 O O . ALA A 1 90 ? 14.552 2.859 -6.330 1.00 92.00 90 ALA A O 1
ATOM 756 N N . THR A 1 91 ? 12.860 2.189 -5.010 1.00 93.12 91 THR A N 1
ATOM 757 C CA . THR A 1 91 ? 13.324 0.800 -4.876 1.00 93.12 91 THR A CA 1
ATOM 758 C C . THR A 1 91 ? 12.899 -0.082 -6.046 1.00 93.12 91 THR A C 1
ATOM 760 O O . THR A 1 91 ? 13.675 -0.914 -6.511 1.00 93.12 91 THR A O 1
ATOM 763 N N . TYR A 1 92 ? 11.652 0.062 -6.486 1.00 91.62 92 TYR A N 1
ATOM 764 C CA . TYR A 1 92 ? 11.006 -0.848 -7.422 1.00 91.62 92 TYR A CA 1
ATOM 765 C C . TYR A 1 92 ? 10.557 -0.178 -8.699 1.00 91.62 92 TYR A C 1
ATOM 767 O O . TYR A 1 92 ? 10.220 -0.918 -9.591 1.00 91.62 92 TYR A O 1
ATOM 775 N N . GLY A 1 93 ? 10.511 1.147 -8.830 1.00 82.94 93 GLY A N 1
ATOM 776 C CA . GLY A 1 93 ? 9.921 1.833 -9.989 1.00 82.94 93 GLY A CA 1
ATOM 777 C C . GLY A 1 93 ? 10.793 1.859 -11.250 1.00 82.94 93 GLY A C 1
ATOM 778 O O . GLY A 1 93 ? 10.302 2.212 -12.320 1.00 82.94 93 GLY A O 1
ATOM 779 N N . PHE A 1 94 ? 12.065 1.461 -11.151 1.00 76.06 94 PHE A N 1
ATOM 780 C CA . PHE A 1 94 ? 12.993 1.384 -12.284 1.00 76.06 94 PHE A CA 1
ATOM 781 C C . PHE A 1 94 ? 13.087 -0.046 -12.842 1.00 76.06 94 PHE A C 1
ATOM 783 O O . PHE A 1 94 ? 13.031 -1.016 -12.084 1.00 76.06 94 PHE A O 1
ATOM 790 N N . LEU A 1 95 ? 13.207 -0.165 -14.170 1.00 57.75 95 LEU A N 1
ATOM 791 C CA . LEU A 1 95 ? 13.553 -1.410 -14.875 1.00 57.75 95 LEU A CA 1
ATOM 792 C C . LEU A 1 95 ? 15.059 -1.680 -14.808 1.00 57.75 95 LEU A C 1
ATOM 794 O O . LEU A 1 95 ? 15.827 -0.709 -14.993 1.00 57.75 95 LEU A O 1
#

Sequence (95 aa):
MKVDLRIPKKFVIYPKGAVFSNFDNEVDHNVAFWIQGKNYCAECTASNFHGLVWWNDELGYWCVEIWQDRVYKSSYMAERLEDLIQEVQATYGFL

Secondary structure (DSSP, 8-state):
-EES----TT-EE-TT--SEETTT-SB-HHHHHHHTTTTEEEEEEETTEEEEEEEETTTTEEEEEEEETTEEEEEEEESSHHHHHHHHHHHHS--

pLDDT: mean 94.04, std 5.67, range [57.75, 98.31]

Nearest PDB structures (foldseek):
  8u1c-assembly1_A  TM=4.535E-01  e=3.923E-01  Influenza B virus (B/Iowa/06/2017)
  4cpo-assembly1_A  TM=4.494E-01  e=7.222E-01  Influenza B virus
  3k38-assembly1_B  TM=4.547E-01  e=9.799E-01  Influenza B virus (B/Perth/211/2001)
  6v4n-assembly1_N  TM=4.501E-01  e=1.042E+00  Influenza B virus
  6cl6-assembly1_C  TM=6.154E-01  e=4.239E+00  Pseudomonas aeruginosa PAO1

Mean predicted aligned error: 2.91 Å

Foldseek 3Di:
DWDDDDLDPQADEDPPAAQAEPVVRDGDVVVVVVQAPHSYWGWHDYPFKIKTWHQDPVVQWIKIWIDGPNDTDTMDIDNDPVVRSVVCCVVTVDD

Radius of gyration: 11.85 Å; Cα contacts (8 Å, |Δi|>4): 186; chains: 1; bounding box: 27×25×31 Å

Solvent-accessible surface area (backbone atoms only — not comparable to full-atom values)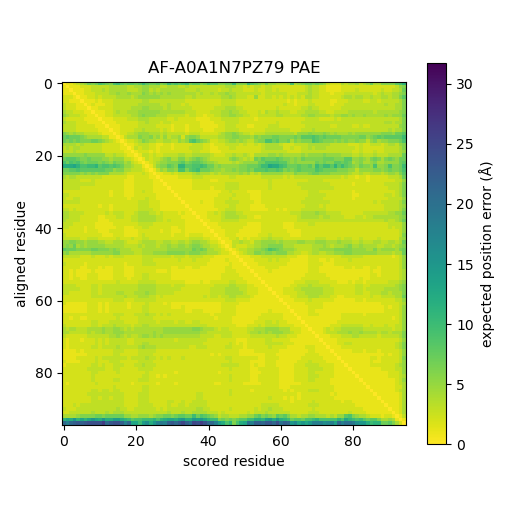: 5330 Å² total; per-residue (Å²): 86,81,48,97,60,76,86,60,89,80,48,40,78,45,88,89,54,50,31,30,35,71,86,73,73,50,73,38,61,67,50,46,62,70,23,51,82,40,64,25,25,26,38,34,40,47,101,67,34,46,27,46,33,35,41,38,76,91,79,67,29,30,33,36,37,37,29,44,95,92,37,82,74,54,17,36,38,26,81,45,62,65,62,40,50,50,53,47,41,74,75,47,63,70,134

Organism: NCBI:txid373672